Protein AF-A0A397UV99-F1 (afdb_monomer_lite)

Radius of gyration: 25.22 Å; chains: 1; bounding box: 53×40×84 Å

Secondary structure (DSSP, 8-state):
----------------------------------------TT-TTT-HHHHHHHHHHTTT--------SS--PPEEE----HHHHHHHSBHHHHHHHHHHHHHHHTTT---EEEPPHHHHHHHHHHTT---B-----

pLDDT: mean 74.09, std 21.23, range [34.88, 97.56]

Sequence (137 aa):
MLLFKPFILICLILLGRSTVLGQSNNTNTNNTSSSSTGNFCGDPINDPCLNANKSISVCGGSLIIPINPGNNTATILAVTDKRLANCQCNSQYYKNLTSCVSCYSSNNIGNVSVANLNDYKSACTKLGIPFTDVRFD

Foldseek 3Di:
DDDDDDDDDDDDDDDDDDDDDDDDDDDPDPDDPPPCPPLCDPPPPPHLQVVLQVLQVVLVDGDDDPQDPDDQDAAEDADDDLSSLQSCQEPSNLVSVQSNVVSCVVVPRHNYHYDPPVVRQVNSVVSVHGRYHDDPD

Structure (mmCIF, N/CA/C/O backbone):
data_AF-A0A397UV99-F1
#
_entry.id   AF-A0A397UV99-F1
#
loop_
_atom_site.group_PDB
_atom_site.id
_atom_site.type_symbol
_atom_site.label_atom_id
_atom_site.label_alt_id
_atom_site.label_comp_id
_atom_site.label_asym_id
_atom_site.label_entity_id
_atom_site.label_seq_id
_atom_site.pdbx_PDB_ins_code
_atom_site.Cartn_x
_atom_site.Cartn_y
_atom_site.Cartn_z
_atom_site.occupancy
_atom_site.B_iso_or_equiv
_atom_site.auth_seq_id
_atom_site.auth_comp_id
_atom_site.auth_asym_id
_atom_site.auth_atom_id
_atom_site.pdbx_PDB_model_num
ATOM 1 N N . MET A 1 1 ? 9.491 -6.873 61.906 1.00 37.59 1 MET A N 1
ATOM 2 C CA . MET A 1 1 ? 9.188 -7.075 60.473 1.00 37.59 1 MET A CA 1
ATOM 3 C C . MET A 1 1 ? 8.325 -5.899 60.027 1.00 37.59 1 MET A C 1
ATOM 5 O O . MET A 1 1 ? 7.284 -5.729 60.637 1.00 37.59 1 MET A O 1
ATOM 9 N N . LEU A 1 2 ? 8.813 -5.091 59.062 1.00 43.84 2 LEU A N 1
ATOM 10 C CA . LEU A 1 2 ? 8.140 -3.963 58.358 1.00 43.84 2 LEU A CA 1
ATOM 11 C C . LEU A 1 2 ? 7.661 -2.802 59.270 1.00 43.84 2 LEU A C 1
ATOM 13 O O . LEU A 1 2 ? 6.638 -2.925 59.920 1.00 43.84 2 LEU A O 1
ATOM 17 N N . LEU A 1 3 ? 8.342 -1.666 59.481 1.00 38.38 3 LEU A N 1
ATOM 18 C CA . LEU A 1 3 ? 9.127 -0.754 58.625 1.00 38.38 3 LEU A CA 1
ATOM 19 C C . LEU A 1 3 ? 8.292 -0.051 57.533 1.00 38.38 3 LEU A C 1
ATOM 21 O O . LEU A 1 3 ? 8.337 -0.435 56.371 1.00 38.38 3 LEU A O 1
ATOM 25 N N . PHE A 1 4 ? 7.593 1.028 57.912 1.00 43.06 4 PHE A N 1
ATOM 26 C CA . PHE A 1 4 ? 7.176 2.095 56.994 1.00 43.06 4 PHE A CA 1
ATOM 27 C C . PHE A 1 4 ? 7.661 3.457 57.514 1.00 43.06 4 PHE A C 1
ATOM 29 O O . PHE A 1 4 ? 7.381 3.861 58.640 1.00 43.06 4 PHE A O 1
ATOM 36 N N . LYS A 1 5 ? 8.485 4.096 56.681 1.00 49.34 5 LYS A N 1
ATOM 37 C CA . LYS A 1 5 ? 9.211 5.357 56.882 1.00 49.34 5 LYS A CA 1
ATOM 38 C C . LYS A 1 5 ? 8.274 6.576 56.779 1.00 49.34 5 LYS A C 1
ATOM 40 O O . LYS A 1 5 ? 7.407 6.568 55.907 1.00 49.34 5 LYS A O 1
ATOM 45 N N . PRO A 1 6 ? 8.507 7.660 57.541 1.00 50.78 6 PRO A N 1
ATOM 46 C CA . PRO A 1 6 ? 7.947 8.970 57.225 1.00 50.78 6 PRO A CA 1
ATOM 47 C C . PRO A 1 6 ? 8.690 9.603 56.035 1.00 50.78 6 PRO A C 1
ATOM 49 O O . PRO A 1 6 ? 9.920 9.560 55.957 1.00 50.78 6 PRO A O 1
ATOM 52 N N . PHE A 1 7 ? 7.928 10.188 55.109 1.00 52.59 7 PHE A N 1
ATOM 53 C CA . PHE A 1 7 ? 8.425 11.032 54.023 1.00 52.59 7 PHE A CA 1
ATOM 54 C C . PHE A 1 7 ? 9.102 12.275 54.616 1.00 52.59 7 PHE A C 1
ATOM 56 O O . PHE A 1 7 ? 8.430 13.215 55.035 1.00 52.59 7 PHE A O 1
ATOM 63 N N . ILE A 1 8 ? 10.434 12.279 54.648 1.00 59.41 8 ILE A N 1
ATOM 64 C CA . ILE A 1 8 ? 11.226 13.481 54.904 1.00 59.41 8 ILE A CA 1
ATOM 65 C C . ILE A 1 8 ? 11.746 13.995 53.562 1.00 59.41 8 ILE A C 1
ATOM 67 O O . ILE A 1 8 ? 12.583 13.380 52.903 1.00 59.41 8 ILE A O 1
ATOM 71 N N . LEU A 1 9 ? 11.193 15.142 53.183 1.00 52.81 9 LEU A N 1
ATOM 72 C CA . LEU A 1 9 ? 11.628 16.027 52.117 1.00 52.81 9 LEU A CA 1
ATOM 73 C C . LEU A 1 9 ? 13.032 16.565 52.457 1.00 52.81 9 LEU A C 1
ATOM 75 O O . LEU A 1 9 ? 13.167 17.392 53.355 1.00 52.81 9 LEU A O 1
ATOM 79 N N . ILE A 1 10 ? 14.074 16.111 51.754 1.00 59.38 10 ILE A N 1
ATOM 80 C CA . ILE A 1 10 ? 15.400 16.748 51.785 1.00 59.38 10 ILE A CA 1
ATOM 81 C C . ILE A 1 10 ? 15.763 17.167 50.365 1.00 59.38 10 ILE A C 1
ATOM 83 O O . ILE A 1 10 ? 16.094 16.359 49.502 1.00 59.38 10 ILE A O 1
ATOM 87 N N . CYS A 1 11 ? 15.669 18.476 50.161 1.00 48.91 11 CYS A N 1
ATOM 88 C CA . CYS A 1 11 ? 16.218 19.209 49.040 1.00 48.91 11 CYS A CA 1
ATOM 89 C C . CYS A 1 11 ? 17.726 19.370 49.293 1.00 48.91 11 CYS A C 1
ATOM 91 O O . CYS A 1 11 ? 18.113 20.084 50.217 1.00 48.91 11 CYS A O 1
ATOM 93 N N . LEU A 1 12 ? 18.578 18.693 48.518 1.00 50.97 12 LEU A N 1
ATOM 94 C CA . LEU A 1 12 ? 20.022 18.935 48.513 1.00 50.97 12 LEU A CA 1
ATOM 95 C C . LEU A 1 12 ? 20.508 19.171 47.084 1.00 50.97 12 LEU A C 1
ATOM 97 O O . LEU A 1 12 ? 20.656 18.265 46.270 1.00 50.97 12 LEU A O 1
ATOM 101 N N . ILE A 1 13 ? 20.739 20.453 46.830 1.00 57.53 13 ILE A N 1
ATOM 102 C CA . ILE A 1 13 ? 21.497 21.028 45.730 1.00 57.53 13 ILE A CA 1
ATOM 103 C C . ILE A 1 13 ? 22.943 20.547 45.861 1.00 57.53 13 ILE A C 1
ATOM 105 O O . ILE A 1 13 ? 23.565 20.848 46.874 1.00 57.53 13 ILE A O 1
ATOM 109 N N . LEU A 1 14 ? 23.511 19.900 44.840 1.00 47.78 14 LEU A N 1
ATOM 110 C CA . LEU A 1 14 ? 24.963 19.883 44.652 1.00 47.78 14 LEU A CA 1
ATOM 111 C C . LEU A 1 14 ? 25.335 19.953 43.166 1.00 47.78 14 LEU A C 1
ATOM 113 O O . LEU A 1 14 ? 25.104 19.050 42.368 1.00 47.78 14 LEU A O 1
ATOM 117 N N . LEU A 1 15 ? 25.931 21.099 42.859 1.00 51.75 15 LEU A N 1
ATOM 118 C CA . LEU A 1 15 ? 26.646 21.506 41.660 1.00 51.75 15 LEU A CA 1
ATOM 119 C C . LEU A 1 15 ? 27.643 20.432 41.187 1.00 51.75 15 LEU A C 1
ATOM 121 O O . LEU A 1 15 ? 28.707 20.254 41.779 1.00 51.75 15 LEU A O 1
ATOM 125 N N . GLY A 1 16 ? 27.329 19.769 40.075 1.00 43.03 16 GLY A N 1
ATOM 126 C CA . GLY A 1 16 ? 28.276 18.966 39.305 1.00 43.03 16 GLY A CA 1
ATOM 127 C C . GLY A 1 16 ? 28.887 19.805 38.186 1.00 43.03 16 GLY A C 1
ATOM 128 O O . GLY A 1 16 ? 28.221 20.129 37.207 1.00 43.03 16 GLY A O 1
ATOM 129 N N . ARG A 1 17 ? 30.152 20.192 38.363 1.00 47.50 17 ARG A N 1
ATOM 130 C CA . ARG A 1 17 ? 30.971 20.976 37.428 1.00 47.50 17 ARG A CA 1
ATOM 131 C C . ARG A 1 17 ? 30.936 20.392 36.010 1.00 47.50 17 ARG A C 1
ATOM 133 O O . ARG A 1 17 ? 31.370 19.267 35.793 1.00 47.50 17 ARG A O 1
ATOM 140 N N . SER A 1 18 ? 30.489 21.190 35.043 1.00 48.31 18 SER A N 1
ATOM 141 C CA . SER A 1 18 ? 30.699 20.905 33.622 1.00 48.31 18 SER A CA 1
ATOM 142 C C . SER A 1 18 ? 32.120 21.310 33.237 1.00 48.31 18 SER A C 1
ATOM 144 O O . SER A 1 18 ? 32.418 22.494 33.109 1.00 48.31 18 SER A O 1
ATOM 146 N N . THR A 1 19 ? 33.000 20.332 33.044 1.00 43.50 19 THR A N 1
ATOM 147 C CA . THR A 1 19 ? 34.232 20.510 32.269 1.00 43.50 19 THR A CA 1
ATOM 148 C C . THR A 1 19 ? 34.297 19.414 31.224 1.00 43.50 19 THR A C 1
ATOM 150 O O . THR A 1 19 ? 34.720 18.299 31.516 1.00 43.50 19 THR A O 1
ATOM 153 N N . VAL A 1 20 ? 33.894 19.748 30.000 1.00 46.81 20 VAL A N 1
ATOM 154 C CA . VAL A 1 20 ? 34.359 19.045 28.807 1.00 46.81 20 VAL A CA 1
ATOM 155 C C . VAL A 1 20 ? 35.010 20.093 27.912 1.00 46.81 20 VAL A C 1
ATOM 157 O O . VAL A 1 20 ? 34.346 20.926 27.303 1.00 46.81 20 VAL A O 1
ATOM 160 N N . LEU A 1 21 ? 36.342 20.073 27.916 1.00 43.78 21 LEU A N 1
ATOM 161 C CA . LEU A 1 21 ? 37.181 20.630 26.862 1.00 43.78 21 LEU A CA 1
ATOM 162 C C . LEU A 1 21 ? 36.954 19.789 25.601 1.00 43.78 21 LEU A C 1
ATOM 164 O O . LEU A 1 21 ? 37.069 18.567 25.659 1.00 43.78 21 LEU A O 1
ATOM 168 N N . GLY A 1 22 ? 36.640 20.431 24.477 1.00 37.69 22 GLY A N 1
ATOM 169 C CA . GLY A 1 22 ? 36.365 19.722 23.228 1.00 37.69 22 GLY A CA 1
ATOM 170 C C . GLY A 1 22 ? 36.228 20.636 22.015 1.00 37.69 22 GLY A C 1
ATOM 171 O O . GLY A 1 22 ? 35.170 20.695 21.412 1.00 37.69 22 GLY A O 1
ATOM 172 N N . GLN A 1 23 ? 37.297 21.381 21.735 1.00 34.88 23 GLN A N 1
ATOM 173 C CA . GLN A 1 23 ? 37.755 21.872 20.428 1.00 34.88 23 GLN A CA 1
ATOM 174 C C . GLN A 1 23 ? 36.721 22.380 19.398 1.00 34.88 23 GLN A C 1
ATOM 176 O O . GLN A 1 23 ? 36.072 21.630 18.674 1.00 34.88 23 GLN A O 1
ATOM 181 N N . SER A 1 24 ? 36.714 23.708 19.252 1.00 44.28 24 SER A N 1
ATOM 182 C CA . SER A 1 24 ? 36.257 24.433 18.065 1.00 44.28 24 SER A CA 1
ATOM 183 C C . SER A 1 24 ? 37.049 23.991 16.832 1.00 44.28 24 SER A C 1
ATOM 185 O O . SER A 1 24 ? 38.258 24.211 16.768 1.00 44.28 24 SER A O 1
ATOM 187 N N . ASN A 1 25 ? 36.361 23.417 15.846 1.00 48.56 25 ASN A N 1
ATOM 188 C CA . ASN A 1 25 ? 36.772 23.509 14.452 1.00 48.56 25 ASN A CA 1
ATOM 189 C C . ASN A 1 25 ? 35.680 24.261 13.701 1.00 48.56 25 ASN A C 1
ATOM 191 O O . ASN A 1 25 ? 34.580 23.769 13.461 1.00 48.56 25 ASN A O 1
ATOM 195 N N . ASN A 1 26 ? 36.015 25.500 13.366 1.00 49.09 26 ASN A N 1
ATOM 196 C CA . ASN A 1 26 ? 35.270 26.332 12.452 1.00 49.09 26 ASN A CA 1
ATOM 197 C C . ASN A 1 26 ? 35.344 25.685 11.062 1.00 49.09 26 ASN A C 1
ATOM 199 O O . ASN A 1 26 ? 36.362 25.765 10.378 1.00 49.09 26 ASN A O 1
ATOM 203 N N . THR A 1 27 ? 34.277 25.010 10.651 1.00 36.47 27 THR A N 1
ATOM 204 C CA . THR A 1 27 ? 34.036 24.726 9.238 1.00 36.47 27 THR A CA 1
ATOM 205 C C . THR A 1 27 ? 32.683 25.307 8.893 1.00 36.47 27 THR A C 1
ATOM 207 O O . THR A 1 27 ? 31.640 24.675 9.043 1.00 36.47 27 THR A O 1
ATOM 210 N N . ASN A 1 28 ? 32.726 26.558 8.447 1.00 46.91 28 ASN A N 1
ATOM 211 C CA . ASN A 1 28 ? 31.649 27.198 7.723 1.00 46.91 28 ASN A CA 1
ATOM 212 C C . ASN A 1 28 ? 31.356 26.373 6.458 1.00 46.91 28 ASN A C 1
ATOM 214 O O . ASN A 1 28 ? 31.987 26.563 5.421 1.00 46.91 28 ASN A O 1
ATOM 218 N N . THR A 1 29 ? 30.429 25.424 6.566 1.00 35.56 29 THR A N 1
ATOM 219 C CA . THR A 1 29 ? 29.781 24.797 5.416 1.00 35.56 29 THR A CA 1
ATOM 220 C C . THR A 1 29 ? 28.322 25.209 5.476 1.00 35.56 29 THR A C 1
ATOM 222 O O . THR A 1 29 ? 27.485 24.524 6.057 1.00 35.56 29 THR A O 1
ATOM 225 N N . ASN A 1 30 ? 28.019 26.364 4.885 1.00 50.88 30 ASN A N 1
ATOM 226 C CA . ASN A 1 30 ? 26.688 26.605 4.349 1.00 50.88 30 ASN A CA 1
ATOM 227 C C . ASN A 1 30 ? 26.389 25.461 3.386 1.00 50.88 30 ASN A C 1
ATOM 229 O O . ASN A 1 30 ? 26.921 25.475 2.286 1.00 50.88 30 ASN A O 1
ATOM 233 N N . ASN A 1 31 ? 25.604 24.480 3.817 1.00 44.44 31 ASN A N 1
ATOM 234 C CA . ASN A 1 31 ? 24.776 23.637 2.968 1.00 44.44 31 ASN A CA 1
ATOM 235 C C . ASN A 1 31 ? 23.728 22.997 3.872 1.00 44.44 31 ASN A C 1
ATOM 237 O O . ASN A 1 31 ? 24.042 22.145 4.695 1.00 44.44 31 ASN A O 1
ATOM 241 N N . THR A 1 32 ? 22.509 23.513 3.732 1.00 36.97 32 THR A N 1
ATOM 242 C CA . THR A 1 32 ? 21.234 22.802 3.793 1.00 36.97 32 THR A CA 1
ATOM 243 C C . THR A 1 32 ? 21.200 21.608 4.740 1.00 36.97 32 THR A C 1
ATOM 245 O O . THR A 1 32 ? 21.821 20.579 4.492 1.00 36.97 32 THR A O 1
ATOM 248 N N . SER A 1 33 ? 20.360 21.701 5.773 1.00 41.66 33 SER A N 1
ATOM 249 C CA . SER A 1 33 ? 19.750 20.522 6.384 1.00 41.66 33 SER A CA 1
ATOM 250 C C . SER A 1 33 ? 19.009 19.743 5.296 1.00 41.66 33 SER A C 1
ATOM 252 O O . SER A 1 33 ? 17.808 19.902 5.092 1.00 41.66 33 SER A O 1
ATOM 254 N N . SER A 1 34 ? 19.748 18.936 4.542 1.00 36.53 34 SER A N 1
ATOM 255 C CA . SER A 1 34 ? 19.206 17.902 3.693 1.00 36.53 34 SER A CA 1
ATOM 256 C C . SER A 1 34 ? 18.616 16.896 4.661 1.00 36.53 34 SER A C 1
ATOM 258 O O . SER A 1 34 ? 19.317 16.083 5.256 1.00 36.53 34 SER A O 1
ATOM 260 N N . SER A 1 35 ? 17.307 17.009 4.867 1.00 42.16 35 SER A N 1
ATOM 261 C CA . SER A 1 35 ? 16.471 15.862 5.176 1.00 42.16 35 SER A CA 1
ATOM 262 C C . SER A 1 35 ? 16.787 14.820 4.108 1.00 42.16 35 SER A C 1
ATOM 264 O O . SER A 1 35 ? 16.273 14.880 2.990 1.00 42.16 35 SER A O 1
ATOM 266 N N . SER A 1 36 ? 17.748 13.946 4.408 1.00 40.09 36 SER A N 1
ATOM 267 C CA . SER A 1 36 ? 18.167 12.858 3.540 1.00 40.09 36 SER A CA 1
ATOM 268 C C . SER A 1 36 ? 17.006 11.884 3.444 1.00 40.09 36 SER A C 1
ATOM 270 O O . SER A 1 36 ? 16.960 10.863 4.121 1.00 40.09 36 SER A O 1
ATOM 272 N N . THR A 1 37 ? 16.049 12.209 2.582 1.00 46.25 37 THR A N 1
ATOM 273 C CA . THR A 1 37 ? 15.068 11.276 2.041 1.00 46.25 37 THR A CA 1
ATOM 274 C C . THR A 1 37 ? 15.818 10.416 1.020 1.00 46.25 37 THR A C 1
ATOM 276 O O . THR A 1 37 ? 15.549 10.454 -0.176 1.00 46.25 37 THR A O 1
ATOM 279 N N . GLY A 1 38 ? 16.875 9.735 1.474 1.00 50.38 38 GLY A N 1
ATOM 280 C CA . GLY A 1 38 ? 17.587 8.757 0.671 1.00 50.38 38 GLY A CA 1
ATOM 281 C C . GLY A 1 38 ? 16.626 7.608 0.439 1.00 50.38 38 GLY A C 1
ATOM 282 O O . GLY A 1 38 ? 16.114 7.033 1.396 1.00 50.38 38 GLY A O 1
ATOM 283 N N . ASN A 1 39 ? 16.310 7.317 -0.818 1.00 61.34 39 ASN A N 1
ATOM 284 C CA . ASN A 1 39 ? 15.484 6.164 -1.126 1.00 61.34 39 ASN A CA 1
ATOM 285 C C . ASN A 1 39 ? 16.333 4.921 -0.814 1.00 61.34 39 ASN A C 1
ATOM 287 O O . ASN A 1 39 ? 17.290 4.649 -1.534 1.00 61.34 39 ASN A O 1
ATOM 291 N N . PHE A 1 40 ? 16.044 4.221 0.289 1.00 81.12 40 PHE A N 1
ATOM 292 C CA . PHE A 1 40 ? 16.800 3.056 0.790 1.00 81.12 40 PHE A CA 1
ATOM 293 C C . PHE A 1 40 ? 16.627 1.801 -0.091 1.00 81.12 40 PHE A C 1
ATOM 295 O O . PHE A 1 40 ? 16.638 0.676 0.394 1.00 81.12 40 PHE A O 1
ATOM 302 N N . CYS A 1 41 ? 16.411 1.984 -1.390 1.00 82.44 41 CYS A N 1
ATOM 303 C CA . CYS A 1 41 ? 16.149 0.917 -2.342 1.00 82.44 41 CYS A CA 1
ATOM 304 C C . CYS A 1 41 ? 17.327 -0.058 -2.389 1.00 82.44 41 CYS A C 1
ATOM 306 O O . CYS A 1 41 ? 18.465 0.353 -2.619 1.00 82.44 41 CYS A O 1
ATOM 308 N N . GLY A 1 42 ? 17.052 -1.344 -2.199 1.00 79.81 42 GLY A N 1
ATOM 309 C CA . GLY A 1 42 ? 18.072 -2.388 -2.129 1.00 79.81 42 GLY A CA 1
ATOM 310 C C . GLY A 1 42 ? 18.814 -2.470 -0.790 1.00 79.81 42 GLY A C 1
ATOM 311 O O . GLY A 1 42 ? 19.703 -3.311 -0.663 1.00 79.81 42 GLY A O 1
ATOM 312 N N . ASP A 1 43 ? 18.464 -1.652 0.212 1.00 88.12 43 ASP A N 1
ATOM 313 C CA . ASP A 1 43 ? 18.993 -1.803 1.570 1.00 88.12 43 ASP A CA 1
ATOM 314 C C . ASP A 1 43 ? 18.393 -3.053 2.243 1.00 88.12 43 ASP A C 1
ATOM 316 O O . ASP A 1 43 ? 17.172 -3.207 2.292 1.00 88.12 43 ASP A O 1
ATOM 320 N N . PRO A 1 44 ? 19.203 -3.951 2.821 1.00 78.88 44 PRO A N 1
ATOM 321 C CA . PRO A 1 44 ? 18.703 -5.216 3.360 1.00 78.88 44 PRO A CA 1
ATOM 322 C C . PRO A 1 44 ? 17.745 -5.063 4.555 1.00 78.88 44 PRO A C 1
ATOM 324 O O . PRO A 1 44 ? 17.086 -6.034 4.926 1.00 78.88 44 PRO A O 1
ATOM 327 N N . ILE A 1 45 ? 17.682 -3.884 5.182 1.00 80.06 45 ILE A N 1
ATOM 328 C CA . ILE A 1 45 ? 16.914 -3.638 6.410 1.00 80.06 45 ILE A CA 1
ATOM 329 C C . ILE A 1 45 ? 15.834 -2.574 6.179 1.00 80.06 45 ILE A C 1
ATOM 331 O O . ILE A 1 45 ? 14.700 -2.715 6.635 1.00 80.06 45 ILE A O 1
ATOM 335 N N . ASN A 1 46 ? 16.176 -1.508 5.466 1.00 86.31 46 ASN A N 1
ATOM 336 C CA . ASN A 1 46 ? 15.368 -0.306 5.312 1.00 86.31 46 ASN A CA 1
ATOM 337 C C . ASN A 1 46 ? 14.707 -0.198 3.934 1.00 86.31 46 ASN A C 1
ATOM 339 O O . ASN A 1 46 ? 14.045 0.809 3.677 1.00 86.31 46 ASN A O 1
ATOM 343 N N . ASP A 1 47 ? 14.839 -1.211 3.069 1.00 89.50 47 ASP A N 1
ATOM 344 C CA . ASP A 1 47 ? 14.210 -1.188 1.752 1.00 89.50 47 ASP A CA 1
ATOM 345 C C . ASP A 1 47 ? 12.685 -0.984 1.868 1.00 89.50 47 ASP A C 1
ATOM 347 O O . ASP A 1 47 ? 11.985 -1.730 2.569 1.00 89.50 47 ASP A O 1
ATOM 351 N N . PRO A 1 48 ? 12.139 0.054 1.213 1.00 91.12 48 PRO A N 1
ATOM 352 C CA . PRO A 1 48 ? 10.732 0.398 1.353 1.00 91.12 48 PRO A CA 1
ATOM 353 C C . PRO A 1 48 ? 9.803 -0.674 0.764 1.00 91.12 48 PRO A C 1
ATOM 355 O O . PRO A 1 48 ? 8.700 -0.864 1.281 1.00 91.12 48 PRO A O 1
ATOM 358 N N . CYS A 1 49 ? 10.235 -1.416 -0.264 1.00 91.25 49 CYS A N 1
ATOM 359 C CA . CYS A 1 49 ? 9.462 -2.518 -0.838 1.00 91.25 49 CYS A CA 1
ATOM 360 C C . CYS A 1 49 ? 9.416 -3.724 0.099 1.00 91.25 49 CYS A C 1
ATOM 362 O O . CYS A 1 49 ? 8.345 -4.298 0.307 1.00 91.25 49 CYS A O 1
ATOM 364 N N . LEU A 1 50 ? 10.545 -4.073 0.716 1.00 92.00 50 LEU A N 1
ATOM 365 C CA . LEU A 1 50 ? 10.647 -5.111 1.734 1.00 92.00 50 L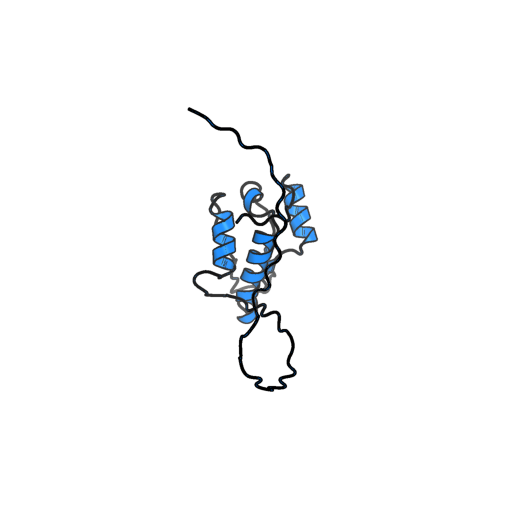EU A CA 1
ATOM 366 C C . LEU A 1 50 ? 9.745 -4.784 2.924 1.00 92.00 50 LEU A C 1
ATOM 368 O O . LEU A 1 50 ? 8.962 -5.631 3.359 1.00 92.00 50 LEU A O 1
ATOM 372 N N . ASN A 1 51 ? 9.796 -3.540 3.403 1.00 92.56 51 ASN A N 1
ATOM 373 C CA . ASN A 1 51 ? 8.984 -3.085 4.525 1.00 92.56 51 ASN A CA 1
ATOM 374 C C . ASN A 1 51 ? 7.487 -3.061 4.191 1.00 92.56 51 ASN A C 1
ATOM 376 O O . ASN A 1 51 ? 6.682 -3.535 4.991 1.00 92.56 51 ASN A O 1
ATOM 380 N N . ALA A 1 52 ? 7.096 -2.590 3.002 1.00 92.38 52 ALA A N 1
ATOM 381 C CA . ALA A 1 52 ? 5.710 -2.681 2.544 1.00 92.38 52 ALA A CA 1
ATOM 382 C C . ALA A 1 52 ? 5.243 -4.145 2.447 1.00 92.38 52 ALA A C 1
ATOM 384 O O . ALA A 1 52 ? 4.181 -4.488 2.966 1.00 92.38 52 ALA A O 1
ATOM 385 N N . ASN A 1 53 ? 6.042 -5.029 1.843 1.00 93.56 53 ASN A N 1
ATOM 386 C CA . ASN A 1 53 ? 5.715 -6.450 1.715 1.00 93.56 53 ASN A CA 1
ATOM 387 C C . ASN A 1 53 ? 5.562 -7.131 3.086 1.00 93.56 53 ASN A C 1
ATOM 389 O O . ASN A 1 53 ? 4.600 -7.866 3.308 1.00 93.56 53 ASN A O 1
ATOM 393 N N . LYS A 1 54 ? 6.459 -6.836 4.034 1.00 91.69 54 LYS A N 1
ATOM 394 C CA . LYS A 1 54 ? 6.392 -7.343 5.412 1.00 91.69 54 LYS A CA 1
ATOM 395 C C . LYS A 1 54 ? 5.112 -6.901 6.127 1.00 91.69 54 LYS A C 1
ATOM 397 O O . LYS A 1 54 ? 4.514 -7.698 6.840 1.00 91.69 54 LYS A O 1
ATOM 402 N N . SER A 1 55 ? 4.658 -5.665 5.921 1.00 89.62 55 SER A N 1
ATOM 403 C CA . SER A 1 55 ? 3.425 -5.172 6.548 1.00 89.62 55 SER A CA 1
ATOM 404 C C . SER A 1 55 ? 2.165 -5.895 6.067 1.00 89.62 55 SER A C 1
ATOM 406 O O . SER A 1 55 ? 1.218 -6.002 6.833 1.00 89.62 55 SER A O 1
ATOM 408 N N . ILE A 1 56 ? 2.126 -6.403 4.830 1.00 92.75 56 ILE A N 1
ATOM 409 C CA . ILE A 1 56 ? 0.945 -7.112 4.295 1.00 92.75 56 ILE A CA 1
ATOM 410 C C . ILE A 1 56 ? 1.045 -8.633 4.386 1.00 92.75 56 ILE A C 1
ATOM 412 O O . ILE A 1 56 ? 0.021 -9.309 4.266 1.00 92.75 56 ILE A O 1
ATOM 416 N N . SER A 1 57 ? 2.234 -9.182 4.638 1.00 91.62 57 SER A N 1
ATOM 417 C CA . SER A 1 57 ? 2.415 -10.626 4.804 1.00 91.62 57 SER A CA 1
ATOM 418 C C . SER A 1 57 ? 1.674 -11.165 6.027 1.00 91.62 57 SER A C 1
ATOM 420 O O . SER A 1 57 ? 1.145 -12.273 5.974 1.00 91.62 57 SER A O 1
ATOM 422 N N . VAL A 1 58 ? 1.519 -10.359 7.085 1.00 89.81 58 VAL A N 1
ATOM 423 C CA . VAL A 1 58 ? 0.710 -10.719 8.265 1.00 89.81 58 VAL A CA 1
ATOM 424 C C . VAL A 1 58 ? -0.788 -10.836 7.943 1.00 89.81 58 VAL A C 1
ATOM 426 O O . VAL A 1 58 ? -1.501 -11.573 8.614 1.00 89.81 58 VAL A O 1
ATOM 429 N N . CYS A 1 59 ? -1.256 -10.181 6.873 1.00 91.25 59 CYS A N 1
ATOM 430 C CA . CYS A 1 59 ? -2.596 -10.372 6.306 1.00 91.25 59 CYS A CA 1
ATOM 431 C C . CYS A 1 59 ? -2.645 -11.476 5.225 1.00 91.25 59 CYS A C 1
ATOM 433 O O . CYS A 1 59 ? -3.655 -11.620 4.531 1.00 91.25 59 CYS A O 1
ATOM 435 N N . GLY A 1 60 ? -1.569 -12.251 5.040 1.00 90.38 60 GLY A N 1
ATOM 436 C CA . GLY A 1 60 ? -1.464 -13.282 4.001 1.00 90.38 60 GLY A CA 1
ATOM 437 C C . GLY A 1 60 ? -1.355 -12.721 2.578 1.00 90.38 60 GLY A C 1
ATOM 438 O O . GLY A 1 60 ? -1.789 -13.376 1.627 1.00 90.38 60 GLY A O 1
ATOM 439 N N . GLY A 1 61 ? -0.849 -11.492 2.436 1.00 91.12 61 GLY A N 1
ATOM 440 C CA . GLY A 1 61 ? -0.603 -10.826 1.158 1.00 91.12 61 GLY A CA 1
ATOM 441 C C . GLY A 1 61 ? 0.861 -10.868 0.727 1.00 91.12 61 GLY A C 1
ATOM 442 O O . GLY A 1 61 ? 1.754 -11.198 1.504 1.00 91.12 61 GLY A O 1
ATOM 443 N N . SER A 1 62 ? 1.106 -10.484 -0.522 1.00 92.62 62 SER A N 1
ATOM 444 C CA . SER A 1 62 ? 2.447 -10.232 -1.046 1.00 92.62 62 SER A CA 1
ATOM 445 C C . SER A 1 62 ? 2.413 -9.028 -1.978 1.00 92.62 62 SER A C 1
ATOM 447 O O . SER A 1 62 ? 1.429 -8.809 -2.689 1.00 92.62 62 SER A O 1
ATOM 449 N N . LEU A 1 63 ? 3.464 -8.213 -1.927 1.00 90.12 63 LEU A N 1
ATOM 450 C CA . LEU A 1 63 ? 3.570 -7.009 -2.728 1.00 90.12 63 LEU A CA 1
ATOM 451 C C . LEU A 1 63 ? 3.997 -7.397 -4.137 1.00 90.12 63 LEU A C 1
ATOM 453 O O . LEU A 1 63 ? 5.121 -7.840 -4.357 1.00 90.12 63 LEU A O 1
ATOM 457 N N . ILE A 1 64 ? 3.097 -7.178 -5.087 1.00 84.56 64 ILE A N 1
ATOM 458 C CA . ILE A 1 64 ? 3.373 -7.351 -6.506 1.00 84.56 64 ILE A CA 1
ATOM 459 C C . ILE A 1 64 ? 3.306 -5.968 -7.136 1.00 84.56 64 ILE A C 1
ATOM 461 O O . ILE A 1 64 ? 2.233 -5.375 -7.237 1.00 84.56 64 ILE A O 1
ATOM 465 N N . ILE A 1 65 ? 4.465 -5.450 -7.535 1.00 82.81 65 ILE A N 1
ATOM 466 C CA . ILE A 1 65 ? 4.541 -4.246 -8.357 1.00 82.81 65 ILE A CA 1
ATOM 467 C C . ILE A 1 65 ? 4.502 -4.715 -9.813 1.00 82.81 65 ILE A C 1
ATOM 469 O O . ILE A 1 65 ? 5.426 -5.408 -10.240 1.00 82.81 65 ILE A O 1
ATOM 473 N N . PRO A 1 66 ? 3.440 -4.406 -10.576 1.00 74.19 66 PRO A N 1
ATOM 474 C CA . PRO A 1 66 ? 3.368 -4.773 -11.979 1.00 74.19 66 PRO A CA 1
ATOM 475 C C . PRO A 1 66 ? 4.407 -3.960 -12.745 1.00 74.19 66 PRO A C 1
ATOM 477 O O . PRO A 1 66 ? 4.224 -2.780 -13.035 1.00 74.19 66 PRO A O 1
ATOM 480 N N . ILE A 1 67 ? 5.523 -4.606 -13.049 1.00 68.75 67 ILE A N 1
ATOM 481 C CA . ILE A 1 67 ? 6.572 -4.053 -13.888 1.00 68.75 67 ILE A CA 1
ATOM 482 C C . ILE A 1 67 ? 6.101 -4.257 -15.328 1.00 68.75 67 ILE A C 1
ATOM 484 O O . ILE A 1 67 ? 6.034 -5.395 -15.788 1.00 68.75 67 ILE A O 1
ATOM 488 N N . ASN A 1 68 ? 5.668 -3.197 -16.011 1.00 64.75 68 ASN A N 1
ATOM 489 C CA . ASN A 1 68 ? 5.121 -3.315 -17.363 1.00 64.75 68 ASN A CA 1
ATOM 490 C C . ASN A 1 68 ? 6.221 -3.023 -18.398 1.00 64.75 68 ASN A C 1
ATOM 492 O O . ASN A 1 68 ? 6.600 -1.862 -18.541 1.00 64.75 68 ASN A O 1
ATOM 496 N N . PRO A 1 69 ? 6.735 -4.025 -19.135 1.00 53.00 69 PRO A N 1
ATOM 497 C CA . PRO A 1 69 ? 7.719 -3.792 -20.191 1.00 53.00 69 PRO A CA 1
ATOM 498 C C . PRO A 1 69 ? 7.106 -3.350 -21.533 1.00 53.00 69 PRO A C 1
ATOM 500 O O . PRO A 1 69 ? 7.862 -3.105 -22.467 1.00 53.00 69 PRO A O 1
ATOM 503 N N . GLY A 1 70 ? 5.773 -3.303 -21.684 1.00 51.72 70 GLY A N 1
ATOM 504 C CA . GLY A 1 70 ? 5.165 -3.325 -23.024 1.00 51.72 70 GLY A CA 1
ATOM 505 C C . GLY A 1 70 ? 4.344 -2.114 -23.451 1.00 51.72 70 GLY A C 1
ATOM 506 O O . GLY A 1 70 ? 4.408 -1.716 -24.610 1.00 51.72 70 GLY A O 1
ATOM 507 N N . ASN A 1 71 ? 3.525 -1.538 -22.573 1.00 59.00 71 ASN A N 1
ATOM 508 C CA . ASN A 1 71 ? 2.446 -0.657 -23.026 1.00 59.00 71 ASN A CA 1
ATOM 509 C C . ASN A 1 71 ? 2.411 0.563 -22.104 1.00 59.00 71 ASN A C 1
ATOM 511 O O . ASN A 1 71 ? 2.265 0.375 -20.902 1.00 59.00 71 ASN A O 1
ATOM 515 N N . ASN A 1 72 ? 2.508 1.787 -22.638 1.00 62.12 72 ASN A N 1
ATOM 516 C CA . ASN A 1 72 ? 2.554 3.080 -21.918 1.00 62.12 72 ASN A CA 1
ATOM 517 C C . ASN A 1 72 ? 1.396 3.359 -20.918 1.00 62.12 72 ASN A C 1
ATOM 519 O O . ASN A 1 72 ? 1.232 4.484 -20.448 1.00 62.12 72 ASN A O 1
ATOM 523 N N . THR A 1 73 ? 0.565 2.375 -20.591 1.00 69.38 73 THR A N 1
ATOM 524 C CA . THR A 1 73 ? -0.517 2.438 -19.617 1.00 69.38 73 THR A CA 1
ATOM 525 C C . THR A 1 73 ? 0.027 2.661 -18.207 1.00 69.38 73 THR A C 1
ATOM 527 O O . THR A 1 73 ? 0.799 1.854 -17.684 1.00 69.38 73 THR A O 1
ATOM 530 N N . ALA A 1 74 ? -0.409 3.752 -17.578 1.00 77.12 74 ALA A N 1
ATOM 531 C CA . ALA A 1 74 ? -0.108 4.012 -16.181 1.00 77.12 74 ALA A CA 1
ATOM 532 C C . ALA A 1 74 ? -0.880 3.051 -15.270 1.00 77.12 74 ALA A C 1
ATOM 534 O O . ALA A 1 74 ? -2.095 2.907 -15.401 1.00 77.12 74 ALA A O 1
ATOM 535 N N . THR A 1 75 ? -0.177 2.398 -14.345 1.00 85.44 75 THR A N 1
ATOM 536 C CA . THR A 1 75 ? -0.788 1.557 -13.313 1.00 85.44 75 THR A CA 1
ATOM 537 C C . THR A 1 75 ? -0.810 2.313 -11.997 1.00 85.44 75 THR A C 1
ATOM 539 O O . THR A 1 75 ? 0.237 2.688 -11.477 1.00 85.44 75 THR A O 1
ATOM 542 N N . ILE A 1 76 ? -2.006 2.516 -11.450 1.00 88.88 76 ILE A N 1
ATOM 543 C CA . ILE A 1 76 ? -2.198 3.193 -10.168 1.00 88.88 76 ILE A CA 1
ATOM 544 C C . ILE A 1 76 ? -2.479 2.136 -9.101 1.00 88.88 76 ILE A C 1
ATOM 546 O O . ILE A 1 76 ? -3.484 1.428 -9.163 1.00 88.88 76 ILE A O 1
ATOM 550 N N . LEU A 1 77 ? -1.596 2.034 -8.114 1.00 91.19 77 LEU A N 1
ATOM 551 C CA . LEU A 1 77 ? -1.746 1.141 -6.973 1.00 91.19 77 LEU A CA 1
ATOM 552 C C . LEU A 1 77 ? -2.663 1.780 -5.927 1.00 91.19 77 LEU A C 1
ATOM 554 O O . LEU A 1 77 ? -2.387 2.863 -5.411 1.00 91.19 77 LEU A O 1
ATOM 558 N N . ALA A 1 78 ? -3.743 1.083 -5.590 1.00 92.62 78 ALA A N 1
ATOM 559 C CA . ALA A 1 78 ? -4.696 1.457 -4.552 1.00 92.62 78 ALA A CA 1
ATOM 560 C C . ALA A 1 78 ? -5.113 0.215 -3.752 1.00 92.62 78 ALA A C 1
ATOM 562 O O . ALA A 1 78 ? -4.854 -0.916 -4.167 1.00 92.62 78 ALA A O 1
ATOM 563 N N . VAL A 1 79 ? -5.777 0.416 -2.612 1.00 93.50 79 VAL A N 1
ATOM 564 C CA . VAL A 1 79 ? -6.366 -0.691 -1.844 1.00 93.50 79 VAL A CA 1
ATOM 565 C C . VAL A 1 79 ? -7.606 -1.199 -2.570 1.00 93.50 79 VAL A C 1
ATOM 567 O O . VAL A 1 79 ? -8.559 -0.450 -2.777 1.00 93.50 79 VAL A O 1
ATOM 570 N N . THR A 1 80 ? -7.601 -2.471 -2.950 1.00 92.62 80 THR A N 1
ATOM 571 C CA . THR A 1 80 ? -8.717 -3.108 -3.669 1.00 92.62 80 THR A CA 1
ATOM 572 C C . THR A 1 80 ? -9.216 -4.377 -2.983 1.00 92.62 80 THR A C 1
ATOM 574 O O . THR A 1 80 ? -10.399 -4.694 -3.080 1.00 92.62 80 THR A O 1
ATOM 577 N N . ASP A 1 81 ? -8.350 -5.080 -2.250 1.00 91.44 81 ASP A N 1
ATOM 578 C CA . ASP A 1 81 ? -8.701 -6.297 -1.518 1.00 91.44 81 ASP A CA 1
ATOM 579 C C . ASP A 1 81 ? -9.071 -5.965 -0.064 1.00 91.44 81 ASP A C 1
ATOM 581 O O . ASP A 1 81 ? -8.229 -5.546 0.733 1.00 91.44 81 ASP A O 1
ATOM 585 N N . LYS A 1 82 ? -10.334 -6.211 0.307 1.00 90.69 82 LYS A N 1
ATOM 586 C CA . LYS A 1 82 ? -10.833 -6.030 1.679 1.00 90.69 82 LYS A CA 1
ATOM 587 C C . LYS A 1 82 ? -10.052 -6.852 2.712 1.00 90.69 82 LYS A C 1
ATOM 589 O O . LYS A 1 82 ? -9.893 -6.402 3.843 1.00 90.69 82 LYS A O 1
ATOM 594 N N . ARG A 1 83 ? -9.558 -8.040 2.348 1.00 91.25 83 ARG A N 1
ATOM 595 C CA . ARG A 1 83 ? -8.762 -8.900 3.237 1.00 91.25 83 ARG A CA 1
ATOM 596 C C . ARG A 1 83 ? -7.424 -8.250 3.580 1.00 91.25 83 ARG A C 1
ATOM 598 O O . ARG A 1 83 ? -6.993 -8.317 4.727 1.00 91.25 83 ARG A O 1
ATOM 605 N N . LEU A 1 84 ? -6.791 -7.604 2.601 1.00 92.88 84 LEU A N 1
ATOM 606 C CA . LEU A 1 84 ? -5.507 -6.923 2.780 1.00 92.88 84 LEU A CA 1
ATOM 607 C C . LEU A 1 84 ? -5.663 -5.500 3.323 1.00 92.88 84 LEU A C 1
ATOM 609 O O . LEU A 1 84 ? -4.727 -4.986 3.932 1.00 92.88 84 LEU A O 1
ATOM 613 N N . ALA A 1 85 ? -6.841 -4.889 3.173 1.00 93.50 85 ALA A N 1
ATOM 614 C CA . ALA A 1 85 ? -7.126 -3.529 3.621 1.00 93.50 85 ALA A CA 1
ATOM 615 C C . ALA A 1 85 ? -6.756 -3.288 5.095 1.00 93.50 85 ALA A C 1
ATOM 617 O O . ALA A 1 85 ? -6.210 -2.236 5.408 1.00 93.50 85 ALA A O 1
ATOM 618 N N . ASN A 1 86 ? -6.933 -4.273 5.983 1.00 91.25 86 ASN A N 1
ATOM 619 C CA . ASN A 1 86 ? -6.511 -4.168 7.389 1.00 91.25 86 ASN A CA 1
ATOM 620 C C . ASN A 1 86 ? -5.009 -3.876 7.564 1.00 91.25 86 ASN A C 1
ATOM 622 O O . ASN A 1 86 ? -4.628 -3.155 8.481 1.00 91.25 86 ASN A O 1
ATOM 626 N N . CYS A 1 87 ? -4.162 -4.395 6.675 1.00 93.94 87 CYS A N 1
ATOM 627 C CA . CYS A 1 87 ? -2.719 -4.151 6.687 1.00 93.94 87 CYS A CA 1
ATOM 628 C C . CYS A 1 87 ? -2.295 -2.971 5.804 1.00 93.94 87 CYS A C 1
ATOM 630 O O . CYS A 1 87 ? -1.215 -2.414 5.995 1.00 93.94 87 CYS A O 1
ATOM 632 N N . GLN A 1 88 ? -3.124 -2.596 4.827 1.00 94.81 88 GLN A N 1
ATOM 633 C CA . GLN A 1 88 ? -2.804 -1.559 3.846 1.00 94.81 88 GLN A CA 1
ATOM 634 C C . GLN A 1 88 ? -3.302 -0.165 4.258 1.00 94.81 88 GLN A C 1
ATOM 636 O O . GLN A 1 88 ? -2.688 0.844 3.919 1.00 94.81 88 GLN A O 1
ATOM 641 N N . CYS A 1 89 ? -4.390 -0.085 5.022 1.00 95.94 89 CYS A N 1
ATOM 642 C CA . CYS A 1 89 ? -5.060 1.164 5.385 1.00 95.94 89 CYS A CA 1
ATOM 643 C C . CYS A 1 89 ? -4.425 1.867 6.590 1.00 95.94 89 CYS A C 1
ATOM 645 O O . CYS A 1 89 ? -5.092 2.175 7.575 1.00 95.94 89 CYS A O 1
ATOM 647 N N . ASN A 1 90 ? -3.125 2.143 6.502 1.00 95.06 90 ASN A N 1
ATOM 648 C CA . ASN A 1 90 ? -2.405 2.946 7.483 1.00 95.06 90 ASN A CA 1
ATOM 649 C C . ASN A 1 90 ? -1.298 3.796 6.838 1.00 95.06 90 ASN A C 1
ATOM 651 O O . ASN A 1 90 ? -0.822 3.515 5.732 1.00 95.06 90 ASN A O 1
ATOM 655 N N . SER A 1 91 ? -0.873 4.841 7.550 1.00 94.19 91 SER A N 1
ATOM 656 C CA . SER A 1 91 ? 0.110 5.813 7.064 1.00 94.19 91 SER A CA 1
ATOM 657 C C . SE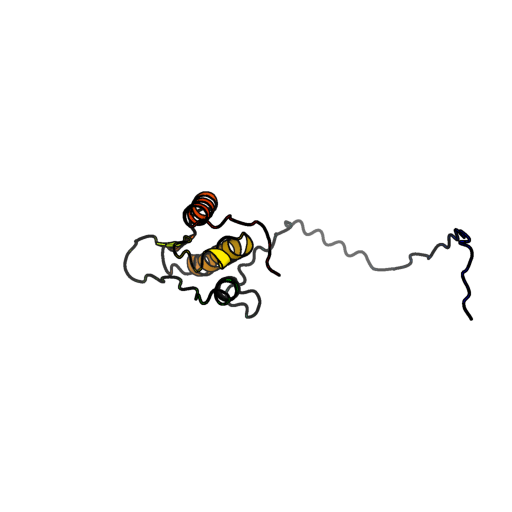R A 1 91 ? 1.484 5.204 6.793 1.00 94.19 91 SER A C 1
ATOM 659 O O . SER A 1 91 ? 2.150 5.614 5.841 1.00 94.19 91 SER A O 1
ATOM 661 N N . GLN A 1 92 ? 1.906 4.218 7.587 1.00 93.25 92 GLN A N 1
ATOM 662 C CA . GLN A 1 92 ? 3.215 3.587 7.451 1.00 93.25 92 GLN A CA 1
ATOM 663 C C . GLN A 1 92 ? 3.289 2.734 6.180 1.00 93.25 92 GLN A C 1
ATOM 665 O O . GLN A 1 92 ? 4.235 2.878 5.405 1.00 93.25 92 GLN A O 1
ATOM 670 N N . TYR A 1 93 ? 2.270 1.913 5.912 1.00 94.62 93 TYR A N 1
ATOM 671 C CA . TYR A 1 93 ? 2.196 1.135 4.678 1.00 94.62 93 TYR A CA 1
ATOM 672 C C . TYR A 1 93 ? 2.116 2.039 3.447 1.00 94.62 93 TYR A C 1
ATOM 674 O O . TYR A 1 93 ? 2.873 1.836 2.501 1.00 94.62 93 TYR A O 1
ATOM 682 N N . TYR A 1 94 ? 1.267 3.073 3.472 1.00 95.12 94 TYR A N 1
ATOM 683 C CA . TYR A 1 94 ? 1.161 4.029 2.365 1.00 95.12 94 TYR A CA 1
ATOM 684 C C . TYR A 1 94 ? 2.511 4.695 2.044 1.00 95.12 94 TYR A C 1
ATOM 686 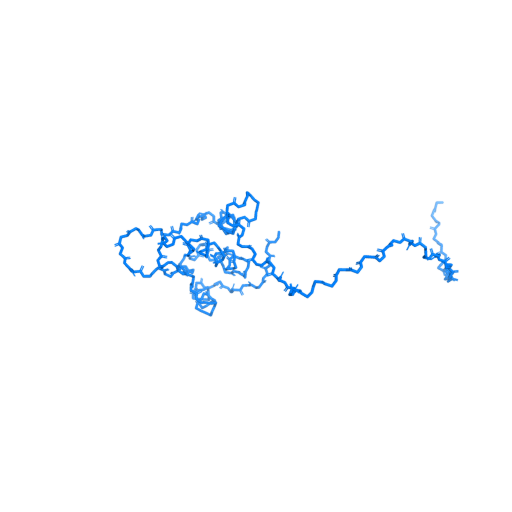O O . TYR A 1 94 ? 2.896 4.791 0.875 1.00 95.12 94 TYR A O 1
ATOM 694 N N . LYS A 1 95 ? 3.259 5.120 3.074 1.00 93.75 95 LYS A N 1
ATOM 695 C CA . LYS A 1 95 ? 4.601 5.704 2.917 1.00 93.75 95 LYS A CA 1
ATOM 696 C C . LYS A 1 95 ? 5.582 4.699 2.318 1.00 93.75 95 LYS A C 1
ATOM 698 O O . LYS A 1 95 ? 6.210 5.014 1.313 1.00 93.75 95 LYS A O 1
ATOM 703 N N . ASN A 1 96 ? 5.658 3.491 2.879 1.00 93.44 96 ASN A N 1
ATOM 704 C CA . ASN A 1 96 ? 6.538 2.434 2.378 1.00 93.44 96 ASN A CA 1
ATOM 705 C C . ASN A 1 96 ? 6.211 2.069 0.924 1.00 93.44 96 ASN A C 1
ATOM 707 O O . ASN A 1 96 ? 7.116 1.947 0.109 1.00 93.44 96 ASN A O 1
ATOM 711 N N . LEU A 1 97 ? 4.929 1.958 0.567 1.00 93.81 97 LEU A N 1
ATOM 712 C CA . LEU A 1 97 ? 4.502 1.669 -0.801 1.00 93.81 97 LEU A CA 1
ATOM 713 C C . LEU A 1 97 ? 4.872 2.805 -1.765 1.00 93.81 97 LEU A C 1
ATOM 715 O O . LEU A 1 97 ? 5.371 2.543 -2.855 1.00 93.81 97 LEU A O 1
ATOM 719 N N . THR A 1 98 ? 4.675 4.062 -1.360 1.00 92.44 98 THR A N 1
ATOM 720 C CA . THR A 1 98 ? 5.037 5.234 -2.174 1.00 92.44 98 THR A CA 1
ATOM 721 C C . THR A 1 98 ? 6.546 5.300 -2.415 1.00 92.44 98 THR A C 1
ATOM 723 O O . THR A 1 98 ? 6.978 5.471 -3.554 1.00 92.44 98 THR A O 1
ATOM 726 N N . SER A 1 99 ? 7.350 5.105 -1.366 1.00 91.31 99 SER A N 1
ATOM 727 C CA . SER A 1 99 ? 8.812 5.035 -1.470 1.00 91.31 99 SER A CA 1
ATOM 728 C C . SER A 1 99 ? 9.286 3.814 -2.264 1.00 91.31 99 SER A C 1
ATOM 730 O O . SER A 1 99 ? 10.243 3.899 -3.024 1.00 91.31 99 SER A O 1
ATOM 732 N N . CYS A 1 100 ? 8.592 2.681 -2.150 1.00 90.00 100 CYS A N 1
ATOM 733 C CA . CYS A 1 100 ? 8.881 1.496 -2.949 1.00 90.00 100 CYS A CA 1
ATOM 734 C C . CYS A 1 100 ? 8.682 1.778 -4.439 1.00 90.00 100 CYS A C 1
ATOM 736 O O . CYS A 1 100 ? 9.567 1.515 -5.245 1.00 90.00 100 CYS A O 1
ATOM 738 N N . VAL A 1 101 ? 7.547 2.369 -4.820 1.00 88.31 101 VAL A N 1
ATOM 739 C CA . VAL A 1 101 ? 7.277 2.705 -6.223 1.00 88.31 101 VAL A CA 1
ATOM 740 C C . VAL A 1 101 ? 8.309 3.698 -6.768 1.00 88.31 101 VAL A C 1
ATOM 742 O O . VAL A 1 101 ? 8.772 3.529 -7.897 1.00 88.31 101 VAL A O 1
ATOM 745 N N . SER A 1 102 ? 8.757 4.671 -5.967 1.00 87.00 102 SER A N 1
ATOM 746 C CA . SER A 1 102 ? 9.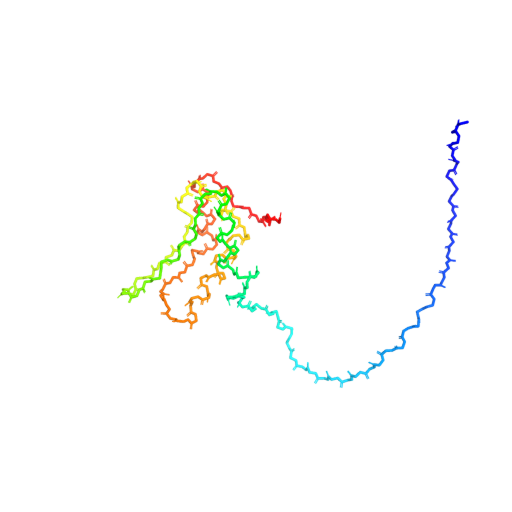793 5.613 -6.410 1.00 87.00 102 SER A CA 1
ATOM 747 C C . SER A 1 102 ? 11.167 4.963 -6.628 1.00 87.00 102 SER A C 1
ATOM 749 O O . SER A 1 102 ? 11.961 5.503 -7.398 1.00 87.00 102 SER A O 1
ATOM 751 N N . CYS A 1 103 ? 11.444 3.784 -6.049 1.00 83.50 103 CYS A N 1
ATOM 752 C CA . CYS A 1 103 ? 12.643 2.997 -6.378 1.00 83.50 103 CYS A CA 1
ATOM 753 C C . CYS A 1 103 ? 12.680 2.564 -7.852 1.00 83.50 103 CYS A C 1
ATOM 755 O O . CYS A 1 103 ? 13.756 2.403 -8.432 1.00 83.50 103 CYS A O 1
ATOM 757 N N . TYR A 1 104 ? 11.512 2.405 -8.477 1.00 76.81 104 TYR A N 1
ATOM 758 C CA . TYR A 1 104 ? 11.385 1.974 -9.868 1.00 76.81 104 TYR A CA 1
ATOM 759 C C . TYR A 1 104 ? 11.264 3.148 -10.850 1.00 76.81 104 TYR A C 1
ATOM 761 O O . TYR A 1 104 ? 11.607 2.995 -12.024 1.00 76.81 104 TYR A O 1
ATOM 769 N N . SER A 1 105 ? 10.859 4.335 -10.378 1.00 67.75 105 SER A N 1
ATOM 770 C CA . SER A 1 105 ? 10.743 5.543 -11.211 1.00 67.75 105 SER A CA 1
ATOM 771 C C . SER A 1 105 ? 12.087 6.019 -11.776 1.00 67.75 105 SER A C 1
ATOM 773 O O . SER A 1 105 ? 12.135 6.463 -12.918 1.00 67.75 105 SER A O 1
ATOM 775 N N . SER A 1 106 ? 13.191 5.870 -11.035 1.00 57.72 106 SER A N 1
ATOM 776 C CA . SER A 1 106 ? 14.531 6.280 -11.499 1.00 57.72 106 SER A CA 1
ATOM 777 C C . SER A 1 106 ? 15.095 5.412 -12.629 1.00 57.72 106 SER A C 1
ATOM 779 O O . SER A 1 106 ? 16.040 5.817 -13.298 1.00 57.72 106 SER A O 1
ATOM 781 N N . ASN A 1 107 ? 14.526 4.224 -12.853 1.00 55.50 107 ASN A N 1
ATOM 782 C CA . ASN A 1 107 ? 15.037 3.247 -13.812 1.00 55.50 107 ASN A CA 1
ATOM 783 C C . ASN A 1 107 ? 14.163 3.126 -15.083 1.00 55.50 107 ASN A C 1
ATOM 785 O O . ASN A 1 107 ? 14.382 2.219 -15.880 1.00 55.50 107 ASN A O 1
ATOM 789 N N . ASN A 1 108 ? 13.179 4.017 -15.290 1.00 54.72 108 ASN A N 1
ATOM 790 C CA . ASN A 1 108 ? 12.220 3.975 -16.413 1.00 54.72 108 ASN A CA 1
ATOM 791 C C . ASN A 1 108 ? 11.431 2.650 -16.538 1.00 54.72 108 ASN A C 1
ATOM 793 O O . ASN A 1 108 ? 10.939 2.324 -17.616 1.00 54.72 108 ASN A O 1
ATOM 797 N N . ILE A 1 109 ? 11.274 1.878 -15.454 1.00 58.06 109 ILE A N 1
ATOM 798 C CA . ILE A 1 109 ? 10.722 0.506 -15.517 1.00 58.06 109 ILE A CA 1
ATOM 799 C C . ILE A 1 109 ? 9.176 0.470 -15.452 1.00 58.06 109 ILE A C 1
ATOM 801 O O . ILE A 1 109 ? 8.570 -0.534 -15.083 1.00 58.06 109 ILE A O 1
ATOM 805 N N . GLY A 1 110 ? 8.513 1.565 -15.833 1.00 60.06 110 GLY A N 1
ATOM 806 C CA . GLY A 1 110 ? 7.063 1.614 -16.027 1.00 60.06 110 GLY A CA 1
ATOM 807 C C . GLY A 1 110 ? 6.371 2.814 -15.385 1.00 60.06 110 GLY A C 1
ATOM 808 O O . 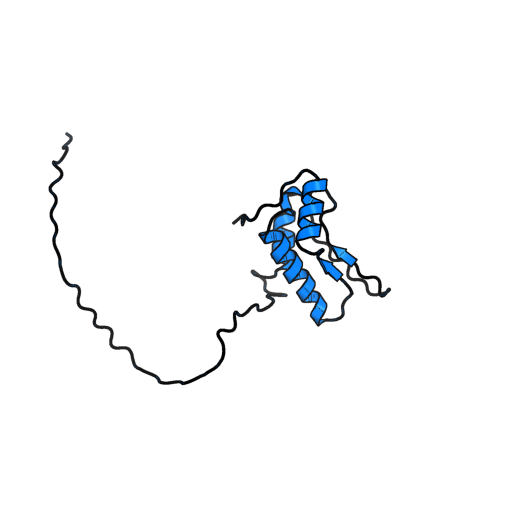GLY A 1 110 ? 6.850 3.414 -14.425 1.00 60.06 110 GLY A O 1
ATOM 809 N N . ASN A 1 111 ? 5.189 3.137 -15.912 1.00 77.56 111 ASN A N 1
ATOM 810 C CA . ASN A 1 111 ? 4.308 4.198 -15.419 1.00 77.56 111 ASN A CA 1
ATOM 811 C C . ASN A 1 111 ? 3.521 3.730 -14.180 1.00 77.56 111 ASN A C 1
ATOM 813 O O . ASN A 1 111 ? 2.292 3.731 -14.186 1.00 77.56 111 ASN A O 1
ATOM 817 N N . VAL A 1 112 ? 4.201 3.262 -13.132 1.00 83.31 112 VAL A N 1
ATOM 818 C CA . VAL A 1 112 ? 3.539 2.847 -11.886 1.00 83.31 112 VAL A CA 1
ATOM 819 C C . VAL A 1 112 ? 3.530 4.010 -10.901 1.00 83.31 112 VAL A C 1
ATOM 821 O O . VAL A 1 112 ? 4.555 4.644 -10.666 1.00 83.31 112 VAL A O 1
ATOM 824 N N . SER A 1 113 ? 2.376 4.286 -10.307 1.00 89.19 113 SER A N 1
ATOM 825 C CA . SER A 1 113 ? 2.219 5.261 -9.229 1.00 89.19 113 SER A CA 1
ATOM 826 C C . SER A 1 113 ? 1.322 4.700 -8.132 1.00 89.19 113 SER A C 1
ATOM 828 O O . SER A 1 113 ? 0.597 3.729 -8.332 1.00 89.19 113 SER A O 1
ATOM 830 N N . VAL A 1 114 ? 1.374 5.296 -6.944 1.00 91.88 114 VAL A N 1
ATOM 831 C CA . VAL A 1 114 ? 0.385 5.038 -5.890 1.00 91.88 114 VAL A CA 1
ATOM 832 C C . VAL A 1 114 ? -0.730 6.068 -6.037 1.00 91.88 114 VAL A C 1
ATOM 834 O O . VAL A 1 114 ? -0.457 7.228 -6.353 1.00 91.88 114 VAL A O 1
ATOM 837 N N . ALA A 1 115 ? -1.982 5.659 -5.821 1.00 94.38 115 ALA A N 1
ATOM 838 C CA . ALA A 1 115 ? -3.098 6.595 -5.730 1.00 94.38 115 ALA A CA 1
ATOM 839 C C . ALA A 1 115 ? -2.763 7.699 -4.719 1.00 94.38 115 ALA A C 1
ATOM 841 O O . ALA A 1 115 ? -2.141 7.430 -3.690 1.00 94.38 115 ALA A O 1
ATOM 842 N N . ASN A 1 116 ? -3.180 8.938 -4.994 1.00 96.12 116 ASN A N 1
ATOM 843 C CA . ASN A 1 116 ? -2.953 10.019 -4.041 1.00 96.12 116 ASN A CA 1
ATOM 844 C C . ASN A 1 116 ? -3.596 9.682 -2.683 1.00 96.12 116 ASN A C 1
ATOM 846 O O . ASN A 1 116 ? -4.532 8.883 -2.594 1.00 96.12 116 ASN A O 1
ATOM 850 N N . LEU A 1 117 ? -3.106 10.315 -1.617 1.00 95.62 117 LEU A N 1
ATOM 851 C CA . LEU A 1 117 ? -3.500 9.962 -0.255 1.00 95.62 117 LEU A CA 1
ATOM 852 C C . LEU A 1 117 ? -5.018 10.045 -0.021 1.00 95.62 117 LEU A C 1
ATOM 854 O O . LEU A 1 117 ? -5.559 9.229 0.721 1.00 95.62 117 LEU A O 1
ATOM 858 N N . ASN A 1 118 ? -5.716 10.994 -0.649 1.00 96.81 118 ASN A N 1
ATOM 859 C CA . ASN A 1 118 ? -7.161 11.154 -0.475 1.00 96.81 118 ASN A CA 1
ATOM 860 C C . ASN A 1 118 ? -7.938 10.013 -1.139 1.00 96.81 118 ASN A C 1
ATOM 862 O O . ASN A 1 118 ? -8.850 9.451 -0.528 1.00 96.81 118 ASN A O 1
ATOM 866 N N . ASP A 1 119 ? -7.548 9.626 -2.350 1.00 97.56 119 ASP A N 1
ATOM 867 C CA . ASP A 1 119 ? -8.151 8.499 -3.063 1.00 97.56 119 ASP A CA 1
ATOM 868 C C . ASP A 1 119 ? -7.832 7.173 -2.372 1.00 97.56 119 ASP A C 1
ATOM 870 O O . ASP A 1 119 ? -8.703 6.312 -2.244 1.00 97.56 119 ASP A O 1
ATOM 874 N N . TYR A 1 120 ? -6.616 7.035 -1.843 1.00 97.25 120 TYR A N 1
ATOM 875 C CA . TYR A 1 120 ? -6.197 5.871 -1.069 1.00 97.25 120 TYR A CA 1
ATOM 876 C C . TYR A 1 120 ? -7.020 5.719 0.219 1.00 97.25 120 TYR A C 1
ATOM 878 O O . TYR A 1 120 ? -7.573 4.651 0.490 1.00 97.25 120 TYR A O 1
ATOM 886 N N . LYS A 1 121 ? -7.176 6.810 0.983 1.00 96.81 121 LYS A N 1
ATOM 887 C CA . LYS A 1 121 ? -8.056 6.868 2.163 1.00 96.81 121 LYS A CA 1
ATOM 888 C C . LYS A 1 121 ? -9.501 6.535 1.794 1.00 96.81 121 LYS A C 1
ATOM 890 O O . LYS A 1 121 ? -10.143 5.743 2.479 1.00 96.81 121 LYS A O 1
ATOM 895 N N . SER A 1 122 ? -9.990 7.079 0.682 1.00 97.06 122 SER A N 1
ATOM 896 C CA . SER A 1 122 ? -11.345 6.814 0.191 1.00 97.06 122 SER A CA 1
ATOM 897 C C . SER A 1 122 ? -11.546 5.345 -0.187 1.00 97.06 122 SER A C 1
ATOM 899 O O . SER A 1 122 ? -12.601 4.779 0.094 1.00 97.06 122 SER A O 1
ATOM 901 N N . ALA A 1 123 ? -10.544 4.702 -0.793 1.00 97.25 123 ALA A N 1
ATOM 902 C CA . ALA A 1 123 ? -10.576 3.276 -1.107 1.00 97.25 123 ALA A CA 1
ATOM 903 C C . ALA A 1 123 ? -10.664 2.417 0.166 1.00 97.25 123 ALA A C 1
ATOM 905 O O . ALA A 1 123 ? -11.502 1.521 0.241 1.00 97.25 123 ALA A O 1
ATOM 906 N N . CYS A 1 124 ? -9.892 2.755 1.201 1.00 97.06 124 CYS A N 1
ATOM 907 C CA . CYS A 1 124 ? -9.989 2.124 2.518 1.00 97.06 124 CYS A CA 1
ATOM 908 C C . CYS A 1 124 ? -11.402 2.218 3.111 1.00 97.06 124 CYS A C 1
ATOM 910 O O . CYS A 1 124 ? -12.000 1.199 3.470 1.00 97.06 124 CYS A O 1
ATOM 912 N N . THR A 1 125 ? -11.986 3.421 3.126 1.00 96.44 125 THR A N 1
ATOM 913 C CA . THR A 1 125 ? -13.347 3.640 3.637 1.00 96.44 125 THR A CA 1
ATOM 914 C C . THR A 1 125 ? -14.392 2.849 2.848 1.00 96.44 125 THR A C 1
ATOM 916 O O . THR A 1 125 ? -15.272 2.244 3.456 1.00 96.44 125 THR A O 1
ATOM 919 N N . LYS A 1 126 ? -14.276 2.769 1.514 1.00 97.19 126 LYS A N 1
ATOM 920 C CA . LYS A 1 126 ? -15.175 1.952 0.671 1.00 97.19 126 LYS A CA 1
ATOM 921 C C . LYS A 1 126 ? -15.135 0.464 1.028 1.00 97.19 126 LYS A C 1
ATOM 923 O O . LYS A 1 126 ? -16.139 -0.225 0.876 1.00 97.19 126 LYS A O 1
ATOM 928 N N . LEU A 1 127 ? -14.002 -0.026 1.528 1.00 96.44 127 LEU A N 1
ATOM 929 C CA . LEU A 1 127 ? -13.836 -1.407 1.989 1.00 96.44 127 LEU A CA 1
ATOM 930 C C . LEU A 1 127 ? -14.250 -1.607 3.459 1.00 96.44 127 LEU A C 1
ATOM 932 O O . LEU A 1 127 ? -14.219 -2.733 3.960 1.00 96.44 127 LEU A O 1
ATOM 936 N N . GLY A 1 128 ? -14.686 -0.542 4.139 1.00 96.00 128 GLY A N 1
ATOM 937 C CA . GLY A 1 128 ? -15.116 -0.557 5.536 1.00 96.00 128 GLY A CA 1
ATOM 938 C C . GLY A 1 128 ? -13.969 -0.505 6.545 1.00 96.00 128 GLY A C 1
ATOM 939 O O . GLY A 1 128 ? -14.204 -0.775 7.719 1.00 96.00 128 GLY A O 1
ATOM 940 N N . ILE A 1 129 ? -12.747 -0.177 6.109 1.00 95.06 129 ILE A N 1
ATOM 941 C CA . ILE A 1 129 ? -11.571 -0.073 6.978 1.00 95.06 129 ILE A CA 1
ATOM 942 C C . ILE A 1 129 ? -11.177 1.406 7.108 1.00 95.06 129 ILE A C 1
ATOM 944 O O . ILE A 1 129 ? -10.886 2.050 6.098 1.00 95.06 129 ILE A O 1
ATOM 948 N N . PRO A 1 130 ? -11.170 1.992 8.318 1.00 93.69 130 PRO A N 1
ATOM 949 C CA . PRO A 1 130 ? -10.699 3.358 8.499 1.00 93.69 130 PRO A CA 1
ATOM 950 C C . PRO A 1 130 ? -9.190 3.431 8.247 1.00 93.69 130 PRO A C 1
ATOM 952 O O . PRO A 1 130 ? -8.438 2.555 8.665 1.00 93.69 130 PRO A O 1
ATOM 955 N N . PHE A 1 131 ? -8.737 4.495 7.586 1.00 95.44 131 PHE A N 1
ATOM 956 C CA . PHE A 1 131 ? -7.308 4.750 7.439 1.00 95.44 131 PHE A CA 1
ATOM 957 C C . PHE A 1 131 ? -6.734 5.271 8.758 1.00 95.44 131 PHE A C 1
ATOM 959 O O . PHE A 1 131 ? -7.245 6.254 9.298 1.00 95.44 131 PHE A O 1
ATOM 966 N N . THR A 1 132 ? -5.669 4.649 9.260 1.00 94.06 132 THR A N 1
ATOM 967 C CA . THR A 1 132 ? -5.049 5.034 10.535 1.00 94.06 132 THR A CA 1
ATOM 968 C C . THR A 1 132 ? -3.708 5.738 10.330 1.00 94.06 132 THR A C 1
ATOM 970 O O . THR A 1 132 ? -2.911 5.373 9.469 1.00 94.06 132 THR A O 1
ATOM 973 N N . ASP A 1 133 ? -3.414 6.748 11.149 1.00 85.56 133 ASP A N 1
ATOM 974 C CA . ASP A 1 133 ? -2.110 7.426 11.110 1.00 85.56 133 ASP A CA 1
ATOM 975 C C . ASP A 1 133 ? -1.022 6.702 11.926 1.00 85.56 1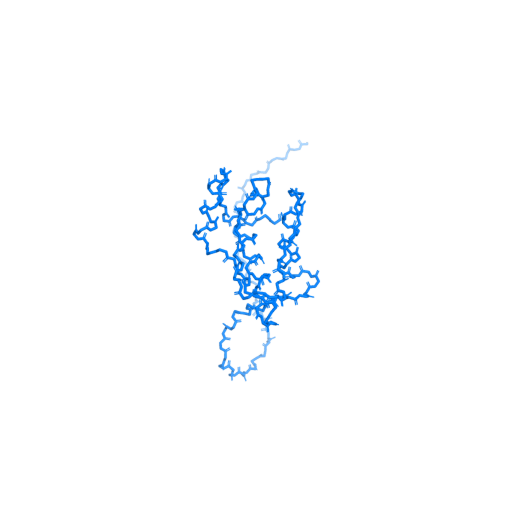33 ASP A C 1
ATOM 977 O O . ASP A 1 133 ? 0.114 7.172 11.994 1.00 85.56 133 ASP A O 1
ATOM 981 N N . VAL A 1 134 ? -1.340 5.540 12.501 1.00 66.75 134 VAL A N 1
ATOM 982 C CA . VAL A 1 134 ? -0.496 4.831 13.470 1.00 66.75 134 VAL A CA 1
ATOM 983 C C . VAL A 1 134 ? 0.580 3.990 12.771 1.00 66.75 134 VAL A C 1
ATOM 985 O O . VAL A 1 134 ? 0.302 3.272 11.808 1.00 66.75 134 VAL A O 1
ATOM 988 N N . ARG A 1 135 ? 1.814 4.064 13.286 1.00 51.59 135 ARG A N 1
ATOM 989 C CA . ARG A 1 135 ? 2.882 3.094 13.018 1.00 51.59 135 ARG A CA 1
ATOM 990 C C . ARG A 1 135 ? 2.592 1.820 13.808 1.00 51.59 135 ARG A C 1
ATOM 992 O O . ARG A 1 135 ? 2.433 1.883 15.021 1.00 51.59 135 ARG A O 1
ATOM 999 N N . PHE A 1 136 ? 2.515 0.684 13.127 1.00 51.50 136 PHE A N 1
ATOM 1000 C CA . PHE A 1 136 ? 2.631 -0.610 13.793 1.00 51.50 136 PHE A CA 1
ATOM 1001 C C . PHE A 1 136 ? 4.129 -0.914 13.878 1.00 51.50 136 PHE A C 1
ATOM 1003 O O . PHE A 1 136 ? 4.713 -1.372 12.894 1.00 51.50 136 PHE A O 1
ATOM 1010 N N . ASP A 1 137 ? 4.738 -0.513 14.994 1.00 47.59 137 ASP A N 1
ATOM 1011 C CA . ASP A 1 137 ? 6.113 -0.867 15.366 1.00 47.59 137 ASP A CA 1
ATOM 1012 C C . ASP A 1 137 ? 6.166 -2.295 15.939 1.00 47.59 137 ASP A C 1
ATOM 1014 O O . ASP A 1 137 ? 5.224 -2.672 16.679 1.00 47.59 137 ASP A O 1
#

Organism: NCBI:txid44941